Protein AF-F3FYB2-F1 (afdb_monomer)

Foldseek 3Di:
DEEEELVVLLVCLVPPLLVQLPDQEYEYEDDDHDVVSVVSNVVNHPRYHYYYD

Structure (mmCIF, N/CA/C/O backbone):
data_AF-F3FYB2-F1
#
_entry.id   AF-F3FYB2-F1
#
loop_
_atom_site.group_PDB
_atom_site.id
_atom_site.type_symbol
_atom_site.label_atom_id
_atom_site.label_alt_id
_atom_site.label_comp_id
_atom_site.label_asym_id
_atom_site.label_entity_id
_atom_site.label_seq_id
_atom_site.pdbx_PDB_ins_code
_atom_site.Cartn_x
_atom_site.Cartn_y
_atom_site.Cartn_z
_atom_site.occupancy
_atom_site.B_iso_or_equiv
_atom_site.auth_seq_id
_atom_site.auth_comp_id
_atom_site.auth_asym_id
_atom_site.auth_atom_id
_atom_site.pdbx_PDB_model_num
ATOM 1 N N . ALA A 1 1 ? -0.455 10.579 5.952 1.00 88.75 1 ALA A N 1
ATOM 2 C CA . ALA A 1 1 ? -0.104 10.208 4.566 1.00 88.75 1 ALA A CA 1
ATOM 3 C C . ALA A 1 1 ? 1.319 9.672 4.594 1.00 88.75 1 ALA A C 1
ATOM 5 O O . ALA A 1 1 ? 2.081 10.154 5.424 1.00 88.75 1 ALA A O 1
ATOM 6 N N . MET A 1 2 ? 1.650 8.676 3.772 1.00 95.94 2 MET A N 1
ATOM 7 C CA . MET A 1 2 ? 2.982 8.056 3.715 1.00 95.94 2 MET A CA 1
ATOM 8 C C . MET A 1 2 ? 3.584 8.224 2.316 1.00 95.94 2 MET A C 1
ATOM 10 O O . MET A 1 2 ? 2.862 8.073 1.331 1.00 95.94 2 MET A O 1
ATOM 14 N N . ILE A 1 3 ? 4.886 8.507 2.243 1.00 97.25 3 ILE A N 1
ATOM 15 C CA . ILE A 1 3 ? 5.673 8.514 1.003 1.00 97.25 3 ILE A CA 1
ATOM 16 C C . ILE A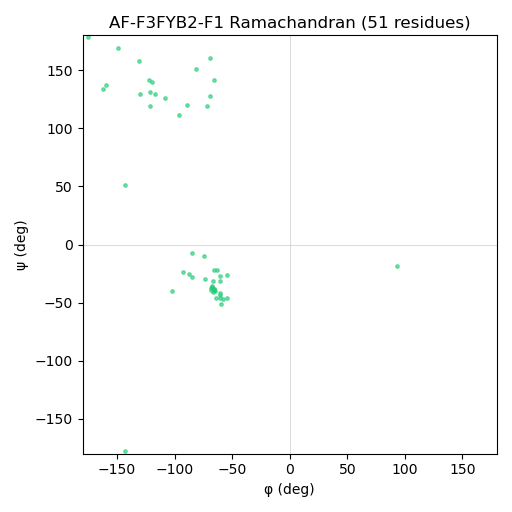 1 3 ? 6.814 7.511 1.180 1.00 97.25 3 ILE A C 1
ATOM 18 O O . ILE A 1 3 ? 7.468 7.518 2.222 1.00 97.25 3 ILE A O 1
ATOM 22 N N . SER A 1 4 ? 7.028 6.622 0.211 1.00 96.75 4 SER A N 1
ATOM 23 C CA . SER A 1 4 ? 8.057 5.579 0.300 1.00 96.75 4 SER A CA 1
ATOM 24 C C . SER A 1 4 ? 8.622 5.204 -1.069 1.00 96.75 4 SER A C 1
ATOM 26 O O . SER A 1 4 ? 8.054 5.574 -2.093 1.00 96.75 4 SER A O 1
ATOM 28 N N . SER A 1 5 ? 9.715 4.441 -1.099 1.00 97.50 5 SER A N 1
ATOM 29 C CA . SER A 1 5 ? 10.124 3.771 -2.334 1.00 97.50 5 SER A CA 1
ATOM 30 C C . SER A 1 5 ? 9.132 2.664 -2.689 1.00 97.50 5 SER A C 1
ATOM 32 O O . SER A 1 5 ? 8.378 2.166 -1.842 1.00 97.50 5 SER A O 1
ATOM 34 N N . THR A 1 6 ? 9.130 2.251 -3.950 1.00 97.31 6 THR A N 1
ATOM 35 C CA . THR A 1 6 ? 8.240 1.183 -4.415 1.00 97.31 6 THR A CA 1
ATOM 36 C C . THR A 1 6 ? 8.631 -0.155 -3.796 1.00 97.31 6 THR A C 1
ATOM 38 O O . THR A 1 6 ? 7.766 -0.940 -3.404 1.00 97.31 6 THR A O 1
ATOM 41 N N . ALA A 1 7 ? 9.935 -0.390 -3.624 1.00 97.12 7 ALA A N 1
ATOM 42 C CA . ALA A 1 7 ? 10.453 -1.584 -2.960 1.00 97.12 7 ALA A CA 1
ATOM 43 C C . ALA A 1 7 ? 9.965 -1.710 -1.504 1.00 97.12 7 ALA A C 1
ATOM 45 O O . ALA A 1 7 ? 9.498 -2.777 -1.102 1.00 97.12 7 ALA A O 1
ATOM 46 N N . LEU A 1 8 ? 10.013 -0.622 -0.725 1.00 97.31 8 LEU A N 1
ATOM 47 C CA . LEU A 1 8 ? 9.534 -0.626 0.661 1.00 97.31 8 LEU A CA 1
ATOM 48 C C . LEU A 1 8 ? 8.015 -0.775 0.747 1.00 97.31 8 LEU A C 1
ATOM 50 O O . LEU A 1 8 ? 7.525 -1.520 1.593 1.00 97.31 8 LEU A O 1
ATOM 54 N N . PHE A 1 9 ? 7.263 -0.128 -0.147 1.00 97.94 9 PHE A N 1
ATOM 55 C CA . PHE A 1 9 ? 5.820 -0.345 -0.227 1.00 97.94 9 PHE A CA 1
ATOM 56 C C . PHE A 1 9 ? 5.483 -1.821 -0.481 1.00 97.94 9 PHE A C 1
ATOM 58 O O . PHE A 1 9 ? 4.648 -2.382 0.226 1.00 97.94 9 PHE A O 1
ATOM 65 N N . ASN A 1 10 ? 6.156 -2.464 -1.442 1.00 96.62 10 ASN A N 1
ATOM 66 C CA . ASN A 1 10 ? 5.942 -3.878 -1.751 1.00 96.62 10 ASN A CA 1
ATOM 67 C C . ASN A 1 10 ? 6.242 -4.778 -0.543 1.00 96.62 10 ASN A C 1
ATOM 69 O O . ASN A 1 10 ? 5.470 -5.692 -0.256 1.00 96.62 10 ASN A O 1
ATOM 73 N N . LEU A 1 11 ? 7.325 -4.492 0.189 1.00 97.00 11 LEU A N 1
ATOM 74 C CA . LEU A 1 11 ? 7.675 -5.211 1.414 1.00 97.00 11 LEU A CA 1
ATOM 75 C C . LEU A 1 11 ? 6.567 -5.085 2.470 1.00 97.00 11 LEU A C 1
ATOM 77 O O . LEU A 1 11 ? 6.084 -6.092 2.986 1.00 97.00 11 LEU A O 1
ATOM 81 N N . TYR A 1 12 ? 6.119 -3.862 2.766 1.00 97.69 12 TYR A N 1
ATOM 82 C CA . TYR A 1 12 ? 5.078 -3.638 3.769 1.00 97.69 12 TYR A CA 1
ATOM 83 C C . TYR A 1 12 ? 3.717 -4.193 3.353 1.00 97.69 12 TYR A C 1
ATOM 85 O O . TYR A 1 12 ? 3.010 -4.732 4.197 1.00 97.69 12 TYR A O 1
ATOM 93 N N . ALA A 1 13 ? 3.354 -4.134 2.071 1.00 97.50 13 ALA A N 1
ATOM 94 C CA . ALA A 1 13 ? 2.115 -4.726 1.568 1.00 97.50 13 ALA A CA 1
ATOM 95 C C . ALA A 1 13 ? 2.072 -6.258 1.723 1.00 97.50 13 ALA A C 1
ATOM 97 O O . ALA A 1 13 ? 0.988 -6.837 1.728 1.00 97.50 13 ALA A O 1
ATOM 98 N N . GLY A 1 14 ? 3.232 -6.915 1.838 1.00 97.44 14 GLY A N 1
ATOM 99 C CA . GLY A 1 14 ? 3.336 -8.342 2.147 1.00 97.44 14 GLY A CA 1
ATOM 100 C C . GLY A 1 14 ? 3.346 -8.672 3.642 1.00 97.44 14 GLY A C 1
ATOM 101 O O . GLY A 1 14 ? 2.980 -9.785 4.004 1.00 97.44 14 GLY A O 1
ATOM 102 N N . LEU A 1 15 ? 3.764 -7.736 4.501 1.00 98.12 15 LEU A N 1
ATOM 103 C CA . LEU A 1 15 ? 3.935 -7.972 5.942 1.00 98.12 15 LEU A CA 1
ATOM 104 C C . LEU A 1 15 ? 2.794 -7.415 6.798 1.00 98.12 15 LEU A C 1
ATOM 106 O O . LEU A 1 15 ? 2.416 -8.037 7.783 1.00 98.12 15 LEU A O 1
ATOM 110 N N . ILE A 1 16 ? 2.299 -6.224 6.457 1.00 98.00 16 ILE A N 1
ATOM 111 C CA . ILE A 1 16 ? 1.361 -5.432 7.265 1.00 98.00 16 ILE A CA 1
ATOM 112 C C . ILE A 1 16 ? 0.315 -4.687 6.399 1.00 98.00 16 ILE A C 1
ATOM 114 O O . ILE A 1 16 ? 0.156 -3.465 6.530 1.00 98.00 16 ILE A O 1
ATOM 118 N N . PRO A 1 17 ? -0.401 -5.364 5.479 1.00 97.44 17 PRO A N 1
ATOM 119 C CA . PRO A 1 17 ? -1.338 -4.701 4.569 1.00 97.44 17 PRO A CA 1
ATOM 120 C C . PRO A 1 17 ? -2.487 -3.970 5.287 1.00 97.44 17 PRO A C 1
ATOM 122 O O . PRO A 1 17 ? -2.920 -2.916 4.819 1.00 97.44 17 PRO A O 1
ATOM 125 N N . GLU A 1 18 ? -2.937 -4.454 6.445 1.00 97.69 18 GLU A N 1
ATOM 126 C CA . GLU A 1 18 ? -4.008 -3.855 7.253 1.00 97.69 18 GLU A CA 1
ATOM 127 C C . GLU A 1 18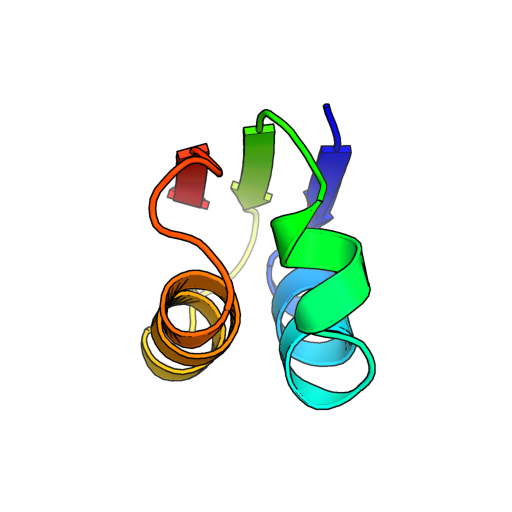 ? -3.585 -2.495 7.822 1.00 97.69 18 GLU A C 1
ATOM 129 O O . GLU A 1 18 ? -4.356 -1.532 7.812 1.00 97.69 18 GLU A O 1
ATOM 134 N N . ALA A 1 19 ? -2.333 -2.389 8.278 1.00 97.50 19 ALA A N 1
ATOM 135 C CA . ALA A 1 19 ? -1.781 -1.137 8.790 1.00 97.50 19 ALA A CA 1
ATOM 136 C C . ALA A 1 19 ? -1.694 -0.077 7.681 1.00 97.50 19 ALA A C 1
ATOM 138 O O . ALA A 1 19 ? -2.021 1.091 7.902 1.00 97.50 19 ALA A O 1
ATOM 139 N N . LEU A 1 20 ? -1.309 -0.487 6.465 1.00 97.50 20 LEU A N 1
ATOM 140 C CA . LEU A 1 20 ? -1.301 0.391 5.293 1.00 97.50 20 LEU A CA 1
ATOM 141 C C . LEU A 1 20 ? -2.719 0.833 4.899 1.00 97.50 20 LEU A C 1
ATOM 143 O O . LEU A 1 20 ? -2.930 1.995 4.550 1.00 97.50 20 LEU A O 1
ATOM 147 N N . ALA A 1 21 ? -3.697 -0.067 4.997 1.00 97.69 21 ALA A N 1
ATOM 148 C CA . ALA A 1 21 ? -5.096 0.196 4.672 1.00 97.69 21 ALA A CA 1
ATOM 149 C C . ALA A 1 21 ? -5.774 1.218 5.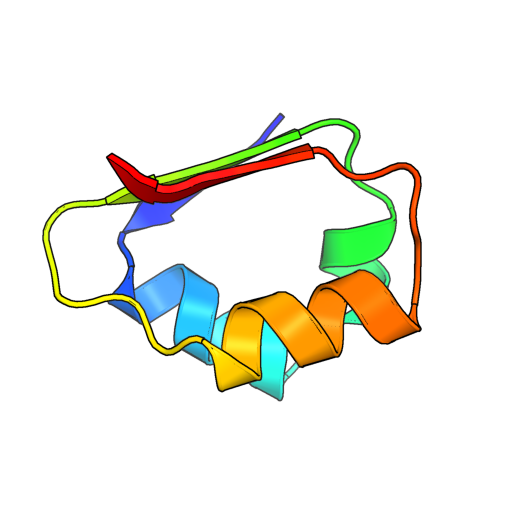607 1.00 97.69 21 ALA A C 1
ATOM 151 O O . ALA A 1 21 ? -6.740 1.869 5.203 1.00 97.69 21 ALA A O 1
ATOM 152 N N . GLY A 1 22 ? -5.246 1.410 6.822 1.00 97.06 22 GLY A N 1
ATOM 153 C CA . GLY A 1 22 ? -5.693 2.443 7.765 1.00 97.06 22 GLY A CA 1
ATOM 154 C C . GLY A 1 22 ? -5.245 3.869 7.411 1.00 97.06 22 GLY A C 1
ATOM 155 O O . GLY A 1 22 ? -5.710 4.842 8.012 1.00 97.06 22 GLY A O 1
ATOM 156 N N . LEU A 1 23 ? -4.347 4.034 6.435 1.00 97.31 23 LEU A N 1
ATOM 157 C CA . LEU A 1 23 ? -3.887 5.348 5.996 1.00 97.31 23 LEU A CA 1
ATOM 158 C C . LEU A 1 23 ? -4.878 5.996 5.018 1.00 97.31 23 LEU A C 1
ATOM 160 O O . LEU A 1 23 ? -5.535 5.347 4.215 1.00 97.31 23 LEU A O 1
ATOM 164 N N . ARG A 1 24 ? -4.923 7.333 5.008 1.00 97.44 24 ARG A N 1
ATOM 165 C CA . ARG A 1 24 ? -5.714 8.094 4.016 1.00 97.44 24 ARG A CA 1
ATOM 166 C C . ARG A 1 24 ? -5.085 8.099 2.618 1.00 97.44 24 ARG A C 1
ATOM 168 O O . ARG A 1 24 ? -5.778 8.273 1.619 1.00 97.44 24 ARG A O 1
ATOM 175 N N . MET A 1 25 ? -3.758 8.020 2.552 1.00 97.38 25 MET A N 1
ATOM 176 C CA . MET A 1 25 ? -2.993 8.150 1.313 1.00 97.38 25 MET A CA 1
ATOM 177 C C . MET A 1 25 ? -1.605 7.535 1.468 1.00 97.38 25 MET A C 1
ATOM 179 O O . MET A 1 25 ? -0.928 7.798 2.470 1.00 97.38 25 MET A O 1
ATOM 183 N N . ILE A 1 26 ? -1.188 6.807 0.435 1.00 97.44 26 ILE A N 1
ATOM 184 C CA . ILE A 1 26 ? 0.163 6.287 0.247 1.00 97.44 26 ILE A CA 1
ATOM 185 C C . ILE A 1 26 ? 0.624 6.666 -1.160 1.00 97.44 26 ILE A C 1
ATOM 187 O O . ILE A 1 26 ? -0.089 6.421 -2.135 1.00 97.44 26 ILE A O 1
ATOM 191 N N . MET A 1 27 ? 1.811 7.253 -1.258 1.00 97.44 27 MET A N 1
ATOM 192 C CA . MET A 1 27 ? 2.506 7.482 -2.520 1.00 97.44 27 MET A CA 1
ATOM 193 C C . MET A 1 27 ? 3.805 6.682 -2.503 1.00 97.44 27 MET A C 1
ATOM 195 O O . MET A 1 27 ? 4.560 6.743 -1.532 1.00 97.44 27 MET A O 1
ATOM 199 N N . CYS A 1 28 ? 4.051 5.916 -3.555 1.00 97.12 28 CYS A N 1
ATOM 200 C CA . CYS A 1 28 ? 5.316 5.221 -3.744 1.00 97.12 28 CYS A CA 1
ATOM 201 C C . CYS A 1 28 ? 5.857 5.470 -5.146 1.00 97.12 28 CYS A C 1
ATOM 203 O O . CYS A 1 28 ? 5.103 5.883 -6.025 1.00 97.12 28 CYS A O 1
ATOM 205 N N . GLY A 1 29 ? 7.161 5.300 -5.317 1.00 95.69 29 GLY A N 1
ATOM 206 C CA . GLY A 1 29 ? 7.823 5.632 -6.569 1.00 95.69 29 GLY A CA 1
ATOM 207 C C . GLY A 1 29 ? 9.290 5.243 -6.586 1.00 95.69 29 GLY A C 1
ATOM 208 O O . GLY A 1 29 ? 9.801 4.710 -5.600 1.00 95.69 29 GLY A O 1
ATOM 209 N N . GLY A 1 30 ? 9.951 5.492 -7.713 1.00 93.88 30 GLY A N 1
ATOM 210 C CA . GLY A 1 30 ? 11.388 5.248 -7.903 1.00 93.88 30 GLY A CA 1
ATOM 211 C C . GLY A 1 30 ? 11.760 3.886 -8.502 1.00 93.88 30 GLY A C 1
ATOM 212 O O . GLY A 1 30 ? 12.843 3.758 -9.067 1.00 93.88 30 GLY A O 1
ATOM 213 N N . GLU A 1 31 ? 10.870 2.889 -8.468 1.00 95.38 31 GLU A N 1
ATOM 214 C CA . GLU A 1 31 ? 11.080 1.574 -9.087 1.00 95.38 31 GLU A CA 1
ATOM 215 C C . GLU A 1 31 ? 9.778 1.015 -9.692 1.00 95.38 31 GLU A C 1
ATOM 217 O O . GLU A 1 31 ? 8.722 1.647 -9.684 1.00 95.38 31 GLU A O 1
ATOM 222 N N . ARG A 1 32 ? 9.831 -0.206 -10.240 1.00 91.38 32 ARG A N 1
ATOM 223 C CA . ARG A 1 32 ? 8.657 -0.865 -10.822 1.00 91.38 32 ARG A CA 1
ATOM 224 C C . ARG A 1 32 ? 7.676 -1.312 -9.736 1.00 91.38 32 ARG A C 1
ATOM 226 O O . ARG A 1 32 ? 7.988 -2.184 -8.926 1.00 91.38 32 ARG A O 1
ATOM 233 N N . ALA A 1 33 ? 6.456 -0.783 -9.787 1.00 91.44 33 ALA A N 1
ATOM 234 C CA . ALA A 1 33 ? 5.358 -1.237 -8.939 1.00 91.44 33 ALA A CA 1
ATOM 235 C C . ALA A 1 33 ? 4.936 -2.676 -9.252 1.00 91.44 33 ALA A C 1
ATOM 237 O O . ALA A 1 33 ? 4.857 -3.072 -10.418 1.00 91.44 33 ALA A O 1
ATOM 238 N N . ASP A 1 34 ? 4.611 -3.435 -8.201 1.00 94.62 34 ASP A N 1
ATOM 239 C CA . ASP A 1 34 ? 3.934 -4.726 -8.310 1.00 94.62 34 ASP A CA 1
ATOM 240 C C . ASP A 1 34 ? 2.420 -4.534 -8.105 1.00 94.62 34 ASP A C 1
ATOM 242 O O . ASP A 1 34 ? 1.981 -4.255 -6.984 1.00 94.62 34 ASP A O 1
ATOM 246 N N . PRO 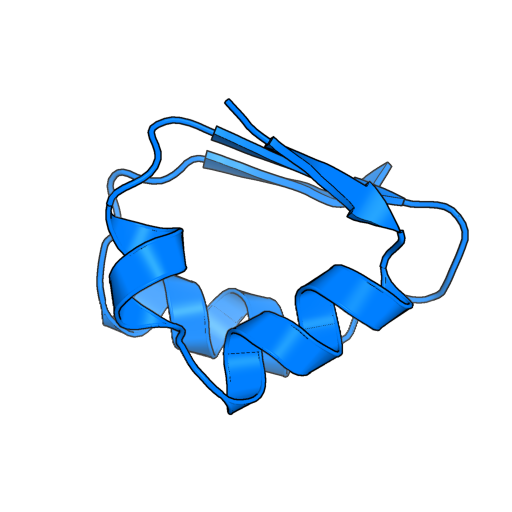A 1 35 ? 1.582 -4.714 -9.145 1.00 95.69 35 PRO A N 1
ATOM 247 C CA . PRO A 1 35 ? 0.131 -4.622 -9.016 1.00 95.69 35 PRO A CA 1
ATOM 248 C C . PRO A 1 35 ? -0.468 -5.536 -7.935 1.00 95.69 35 PRO A C 1
ATOM 250 O O . PRO A 1 35 ? -1.537 -5.221 -7.409 1.00 95.69 35 PRO 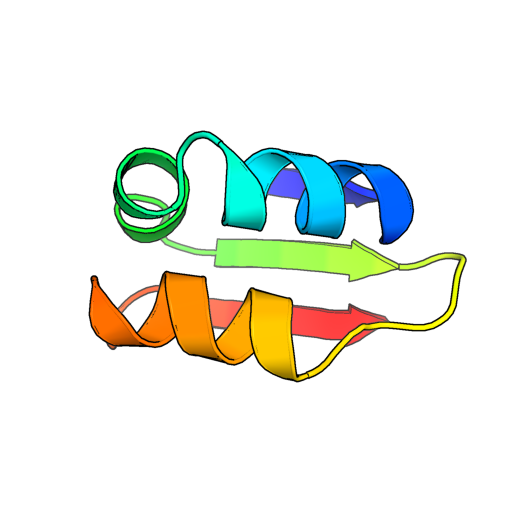A O 1
ATOM 253 N N . ALA A 1 36 ? 0.180 -6.656 -7.591 1.00 97.19 36 ALA A N 1
ATOM 254 C CA . ALA A 1 36 ? -0.298 -7.544 -6.53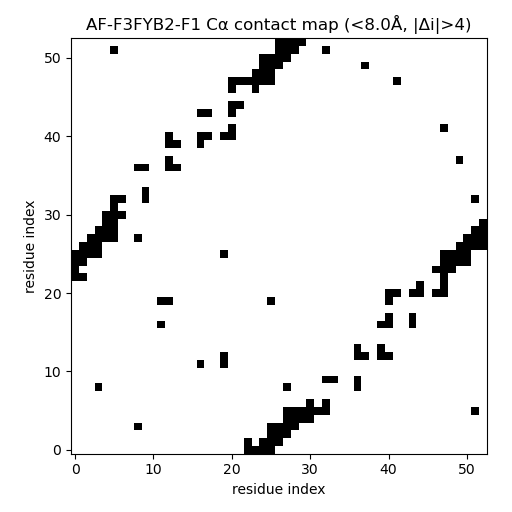4 1.00 97.19 36 ALA A CA 1
ATOM 255 C C . ALA A 1 36 ? -0.201 -6.899 -5.142 1.00 97.19 36 ALA A C 1
ATOM 257 O O . ALA A 1 36 ? -1.127 -7.046 -4.347 1.00 97.19 36 ALA A O 1
ATOM 258 N N . SER A 1 37 ? 0.850 -6.124 -4.863 1.00 97.25 37 SER A N 1
ATOM 259 C CA . SER A 1 37 ? 0.990 -5.350 -3.619 1.00 97.25 37 SER A CA 1
ATOM 260 C C . SER A 1 37 ? -0.139 -4.332 -3.444 1.00 97.25 37 SER A C 1
ATOM 262 O O . SER A 1 37 ? -0.738 -4.229 -2.376 1.00 97.25 37 SER A O 1
ATOM 264 N N . PHE A 1 38 ? -0.502 -3.623 -4.517 1.00 97.31 38 PHE A N 1
ATOM 265 C CA . PHE A 1 38 ? -1.610 -2.664 -4.487 1.00 97.31 38 PHE A CA 1
ATOM 266 C C . PHE A 1 38 ? -2.958 -3.347 -4.257 1.00 97.31 38 PHE A C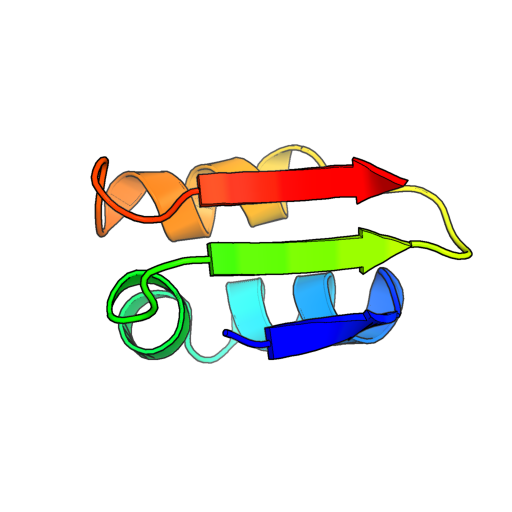 1
ATOM 268 O O . PHE A 1 38 ? -3.798 -2.799 -3.544 1.00 97.31 38 PHE A O 1
ATOM 275 N N . ARG A 1 39 ? -3.177 -4.527 -4.855 1.00 97.38 39 ARG A N 1
ATOM 276 C CA . ARG A 1 39 ? -4.396 -5.315 -4.627 1.00 97.38 39 ARG A CA 1
ATOM 277 C C . ARG A 1 39 ? -4.504 -5.780 -3.177 1.00 97.38 39 ARG A C 1
ATOM 279 O O . ARG A 1 39 ? -5.547 -5.536 -2.586 1.00 97.38 39 ARG A O 1
ATOM 286 N N . ARG A 1 40 ? -3.425 -6.305 -2.584 1.00 97.50 40 ARG A N 1
ATOM 287 C CA . ARG A 1 40 ? -3.402 -6.728 -1.168 1.00 97.50 40 ARG A CA 1
ATOM 288 C C . ARG A 1 40 ? -3.837 -5.619 -0.217 1.00 97.50 40 ARG A C 1
ATOM 290 O O . ARG A 1 40 ? -4.671 -5.838 0.650 1.00 97.50 40 ARG A O 1
ATOM 297 N N . VAL A 1 41 ? -3.325 -4.401 -0.392 1.00 97.62 41 VAL A N 1
ATOM 298 C CA . VAL A 1 41 ? -3.761 -3.270 0.447 1.00 97.62 41 VAL A CA 1
ATOM 299 C C . VAL A 1 41 ? -5.235 -2.920 0.184 1.00 97.62 41 VAL A C 1
ATOM 301 O O . VAL A 1 41 ? -5.979 -2.634 1.119 1.00 97.62 41 VAL A O 1
ATOM 304 N N . ARG A 1 42 ? -5.687 -2.986 -1.077 1.00 96.75 42 ARG A N 1
ATOM 305 C CA . ARG A 1 42 ? -7.079 -2.686 -1.465 1.00 96.75 42 ARG A CA 1
ATOM 306 C C . ARG A 1 42 ? -8.098 -3.683 -0.910 1.00 96.75 42 ARG A C 1
ATOM 308 O O . ARG A 1 42 ? -9.228 -3.289 -0.649 1.00 96.75 42 ARG A O 1
ATOM 315 N N . GLU A 1 43 ? -7.710 -4.945 -0.741 1.00 97.38 43 GLU A N 1
ATOM 316 C CA . GLU A 1 43 ? -8.554 -5.998 -0.154 1.00 97.38 43 GLU A CA 1
ATOM 317 C C . GLU A 1 43 ? -8.971 -5.664 1.287 1.00 97.38 43 GLU A C 1
ATOM 319 O O . GLU A 1 43 ? -10.050 -6.056 1.719 1.00 97.38 43 GLU A O 1
ATOM 324 N N . HIS A 1 44 ? -8.162 -4.875 2.000 1.00 97.06 44 HIS A N 1
ATOM 325 C CA . HIS A 1 44 ? -8.421 -4.473 3.383 1.00 97.06 44 HIS A CA 1
ATOM 326 C C . HIS A 1 44 ? -9.164 -3.135 3.499 1.00 97.06 44 HIS A C 1
ATOM 328 O O . HIS A 1 44 ? -9.812 -2.871 4.509 1.00 97.06 44 HIS A O 1
ATOM 334 N N . SER A 1 45 ? -9.075 -2.265 2.487 1.00 95.56 45 SER A N 1
ATOM 335 C CA . SER A 1 45 ? -9.793 -0.988 2.465 1.00 95.56 45 SER A CA 1
ATOM 336 C C . SER A 1 45 ? -9.875 -0.396 1.062 1.00 95.56 45 SER A C 1
ATOM 338 O O . SER A 1 45 ? -8.871 -0.239 0.365 1.00 95.56 45 SER A O 1
ATOM 340 N N . ALA A 1 46 ? -11.072 0.060 0.689 1.00 93.12 46 ALA A N 1
ATOM 341 C CA . ALA A 1 46 ? -11.285 0.877 -0.505 1.00 93.12 46 ALA A CA 1
ATOM 342 C C . ALA A 1 46 ? -11.052 2.383 -0.259 1.00 93.12 46 ALA A C 1
ATOM 344 O O . ALA A 1 46 ? -11.082 3.169 -1.205 1.00 93.12 46 ALA A O 1
ATOM 345 N N . GLN A 1 47 ? -10.841 2.806 0.995 1.00 96.19 47 GLN A N 1
ATOM 346 C CA . GLN A 1 47 ? -10.738 4.226 1.357 1.00 96.19 47 GLN A CA 1
ATOM 347 C C . GLN A 1 47 ? -9.327 4.793 1.168 1.00 96.19 47 GLN A C 1
ATOM 349 O O . GLN A 1 47 ? -9.166 5.993 0.924 1.00 96.19 47 GLN A O 1
ATOM 354 N N . VAL A 1 48 ? -8.299 3.948 1.279 1.00 97.06 48 VAL A N 1
ATOM 355 C CA 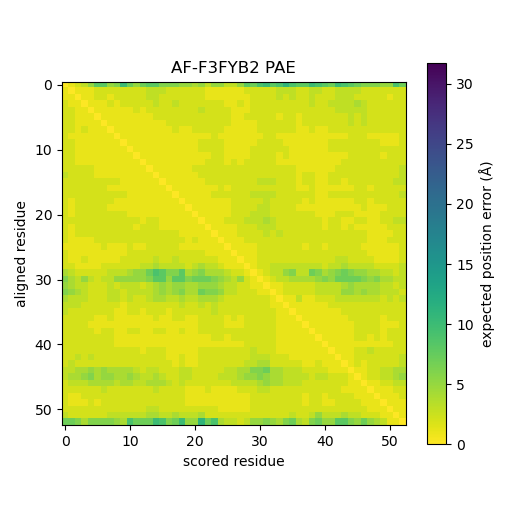. VAL A 1 48 ? -6.908 4.365 1.087 1.00 97.06 48 VAL A CA 1
ATOM 356 C C . VAL A 1 48 ? -6.652 4.714 -0.378 1.00 97.06 48 VAL A C 1
ATOM 358 O O . VAL A 1 48 ? -6.915 3.936 -1.299 1.00 97.06 48 VAL A O 1
ATOM 361 N N . ARG A 1 49 ? -6.100 5.905 -0.614 1.00 97.44 49 ARG A N 1
ATOM 362 C CA . ARG A 1 49 ? -5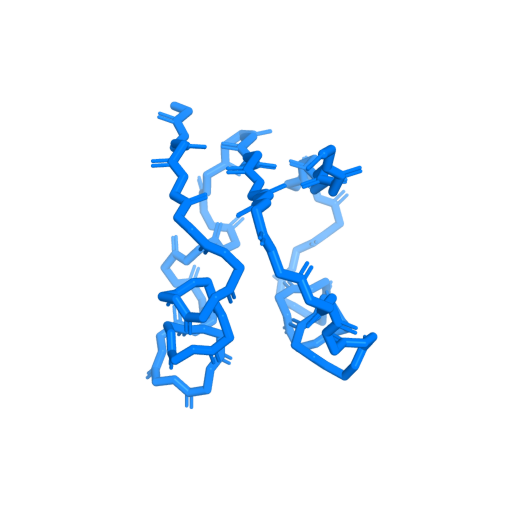.662 6.318 -1.951 1.00 97.44 49 ARG A CA 1
ATOM 363 C C . ARG A 1 49 ? -4.215 5.893 -2.178 1.00 97.44 49 ARG A C 1
ATOM 365 O O . ARG A 1 49 ? -3.331 6.325 -1.441 1.00 97.44 49 ARG A O 1
ATOM 372 N N . LEU A 1 50 ? -3.990 5.069 -3.197 1.00 96.75 50 LEU A N 1
ATOM 373 C CA . LEU A 1 50 ? -2.676 4.548 -3.571 1.00 96.75 50 LEU A CA 1
ATOM 374 C C . LEU A 1 50 ? -2.204 5.213 -4.865 1.00 96.75 50 LEU A C 1
ATOM 376 O O . LEU A 1 50 ? -2.920 5.165 -5.866 1.00 96.75 50 LEU A O 1
ATOM 380 N N . PHE A 1 51 ? -1.005 5.790 -4.842 1.00 96.62 51 PHE A N 1
ATOM 381 C CA . PHE A 1 51 ? -0.364 6.420 -5.996 1.00 96.62 51 PHE A CA 1
ATOM 382 C C . PHE A 1 51 ? 0.989 5.760 -6.275 1.00 96.62 51 PHE A C 1
ATOM 384 O O . PHE A 1 51 ? 1.723 5.429 -5.341 1.00 96.62 51 PHE A O 1
ATOM 391 N N . ASN A 1 52 ? 1.302 5.599 -7.559 1.00 94.31 52 ASN A N 1
ATOM 392 C CA . ASN A 1 52 ? 2.613 5.191 -8.050 1.00 94.31 52 ASN A CA 1
ATOM 393 C C . ASN A 1 52 ? 3.138 6.291 -8.982 1.00 94.31 52 ASN A C 1
ATOM 395 O O . ASN A 1 52 ? 2.453 6.589 -9.964 1.00 94.31 52 ASN A O 1
ATOM 399 N N . GLY A 1 53 ? 4.274 6.905 -8.648 1.00 87.56 53 GLY A N 1
ATOM 400 C CA . GLY A 1 53 ? 4.838 8.072 -9.340 1.00 87.56 53 GLY A CA 1
ATOM 401 C C . GLY A 1 53 ? 6.325 7.960 -9.630 1.00 87.56 53 GLY A C 1
ATOM 402 O O . GLY A 1 53 ? 7.017 7.183 -8.938 1.00 87.56 53 GLY A O 1
#

Solvent-accessible surface area (backbone atoms only — not comparable to full-atom values): 2924 Å² total; per-residue (Å²): 115,49,76,48,45,24,68,57,50,45,52,41,29,74,76,44,22,62,69,59,25,72,35,69,30,39,40,26,24,92,56,83,76,57,71,65,34,58,46,47,22,43,77,66,25,85,75,35,44,79,46,81,94

Secondary structure (DSSP, 8-state):
-EEEEHHHHHHHHHH-HHHHHTSSEEEEESS---HHHHHHHHHH-SSSEEEE-

pLDDT: mean 96.33, std 2.18, range [87.56, 98.12]

Mean predicted aligned error: 2.08 Å

Sequence (53 aa):
AMISSTALFNLYAGLIPEALAGLRMIMCGGERADPASFRRVREHSAQVRLFNG

Nearest PDB structures (foldseek):
  8gjp-assembly1_A  TM=8.841E-01  e=1.821E-03  Actinoplanes teichomyceticus
  8gkm-assembly2_B  TM=8.803E-01  e=2.094E-03  Actinoplanes teichomyceticus
  8glc-assembly1_B  TM=8.901E-01  e=3.927E-03  Actinoplanes
  8gjp-assembly2_B  TM=8.857E-01  e=3.184E-03  Actinoplanes teichomyceticus
  8glc-assembly2_A  TM=8.847E-01  e=5.193E-03  Actinoplanes

Radius of gyration: 9.44 Å; Cα contacts (8 Å, |Δi|>4): 83; chains: 1; bounding box: 23×19×20 Å

Organism: NCBI:txid629262